Protein AF-A0A4U8UMZ9-F1 (afdb_monomer_lite)

Sequence (128 aa):
MTLTNVAFVTFIENLNLYFNYPVFLISVITLLLSFFVVPSFLAQIYCANIAFPAFISTGIYIGLKIFEPDLNNKWIWDQSFEGKVLYFHRFVRAWSTNMYIYFSTMTVMLAYKGYAKPFLFQKIMKNQ

Radius of gyration: 19.97 Å; chains: 1; bounding box: 40×34×58 Å

Foldseek 3Di:
DDPVVVVVVVVVVVVVVVPLVVLLVVLVVLLVCLVPPDPDPVSSCLSNQQSVLSNVLSVLVVVCVVVVDPPVCVVPDDPVNVVVSVVVSVVSVVVSVVSNVVSVVVVVVLVVCCVVPVPVNVVVVVVD

Organism: Steinernema carpocapsae (NCBI:txid34508)

pLDDT: mean 79.46, std 10.63, range [49.81, 91.69]

Structure (mmCIF, N/CA/C/O backbone):
data_AF-A0A4U8UMZ9-F1
#
_entry.id   AF-A0A4U8UMZ9-F1
#
loop_
_atom_site.group_PDB
_atom_site.id
_atom_site.type_symbol
_atom_site.label_atom_id
_atom_site.label_alt_id
_atom_site.label_comp_id
_atom_site.label_asym_id
_atom_site.label_entity_id
_atom_site.label_seq_id
_atom_site.pdbx_PDB_ins_code
_atom_site.Cartn_x
_atom_site.Cartn_y
_atom_site.Cartn_z
_atom_site.occupancy
_atom_site.B_iso_or_equiv
_atom_site.auth_seq_id
_atom_site.auth_comp_id
_atom_site.auth_asym_id
_atom_site.auth_atom_id
_atom_site.pdbx_PDB_model_num
ATOM 1 N N . MET A 1 1 ? 10.342 -20.095 -25.536 1.00 53.50 1 MET A N 1
ATOM 2 C CA . MET A 1 1 ? 9.191 -19.593 -24.752 1.00 53.50 1 MET A CA 1
ATOM 3 C C . MET A 1 1 ? 7.987 -19.626 -25.684 1.00 53.50 1 MET A C 1
ATOM 5 O O . MET A 1 1 ? 8.068 -19.020 -26.742 1.00 53.50 1 MET A O 1
ATOM 9 N N . THR A 1 2 ? 6.965 -20.439 -25.408 1.00 59.16 2 THR A N 1
ATOM 10 C CA . THR A 1 2 ? 5.812 -20.613 -26.314 1.00 59.16 2 THR A CA 1
ATOM 11 C C . THR A 1 2 ? 4.972 -19.335 -26.367 1.00 59.16 2 THR A C 1
ATOM 13 O O . THR A 1 2 ? 4.873 -18.623 -25.369 1.00 59.16 2 THR A O 1
ATOM 16 N N . LEU A 1 3 ? 4.366 -19.038 -27.520 1.00 62.69 3 LEU A N 1
ATOM 17 C CA . LEU A 1 3 ? 3.601 -17.806 -27.784 1.00 62.69 3 LEU A CA 1
ATOM 18 C C . LEU A 1 3 ? 2.513 -17.528 -26.720 1.00 62.69 3 LEU A C 1
ATOM 20 O O . LEU A 1 3 ? 2.248 -16.382 -26.366 1.00 62.69 3 LEU A O 1
ATOM 24 N N . THR A 1 4 ? 1.949 -18.594 -26.145 1.00 68.50 4 THR A N 1
ATOM 25 C CA . THR A 1 4 ? 0.975 -18.570 -25.043 1.00 68.50 4 THR A CA 1
ATOM 26 C C . THR A 1 4 ? 1.526 -17.976 -23.744 1.00 68.50 4 THR A C 1
ATOM 28 O O . THR A 1 4 ? 0.818 -17.246 -23.056 1.00 68.50 4 THR A O 1
ATOM 31 N N . ASN A 1 5 ? 2.799 -18.222 -23.423 1.00 74.69 5 ASN A N 1
ATOM 32 C CA . ASN A 1 5 ? 3.426 -17.700 -22.206 1.00 74.69 5 ASN A CA 1
ATOM 33 C C . ASN A 1 5 ? 3.675 -16.192 -22.304 1.00 74.69 5 ASN A C 1
ATOM 35 O O . ASN A 1 5 ? 3.559 -15.489 -21.307 1.00 74.69 5 ASN A O 1
ATOM 39 N N . VAL A 1 6 ? 3.978 -15.683 -23.500 1.00 78.88 6 VAL A N 1
ATOM 40 C CA . VAL A 1 6 ? 4.210 -14.246 -23.719 1.00 78.88 6 VAL A CA 1
ATOM 41 C C . VAL A 1 6 ? 2.897 -13.462 -23.617 1.00 78.88 6 VAL A C 1
ATOM 43 O O . VAL A 1 6 ? 2.846 -12.427 -22.953 1.00 78.88 6 VAL A O 1
ATOM 46 N N . ALA A 1 7 ? 1.814 -13.984 -24.201 1.00 76.94 7 ALA A N 1
ATOM 47 C CA . ALA A 1 7 ? 0.482 -13.385 -24.091 1.00 76.94 7 ALA A CA 1
ATOM 48 C C . ALA A 1 7 ? -0.032 -13.360 -22.638 1.00 76.94 7 ALA A C 1
ATOM 50 O O . ALA A 1 7 ? -0.632 -12.384 -22.197 1.00 76.94 7 ALA A O 1
ATOM 51 N N . PHE A 1 8 ? 0.240 -14.414 -21.864 1.00 81.25 8 PHE A N 1
ATOM 52 C CA . PHE A 1 8 ? -0.147 -14.473 -20.455 1.00 81.25 8 PHE A CA 1
ATOM 53 C C . PHE A 1 8 ? 0.628 -13.474 -19.583 1.00 81.25 8 PHE A C 1
ATOM 55 O O . PHE A 1 8 ? 0.034 -12.786 -18.755 1.00 81.25 8 PHE A O 1
ATOM 62 N N . VAL A 1 9 ? 1.944 -13.351 -19.787 1.00 81.31 9 VAL A N 1
ATOM 63 C CA . VAL A 1 9 ? 2.782 -12.393 -19.044 1.00 81.31 9 VAL A CA 1
ATOM 64 C C . VAL A 1 9 ? 2.356 -10.953 -19.332 1.00 81.31 9 VAL A C 1
ATOM 66 O O . VAL A 1 9 ? 2.117 -10.190 -18.400 1.00 81.31 9 VAL A O 1
ATOM 69 N N . THR A 1 10 ? 2.163 -10.608 -20.604 1.00 78.62 10 THR A N 1
ATOM 70 C CA . THR A 1 10 ? 1.697 -9.269 -21.006 1.00 78.62 10 THR A CA 1
ATOM 71 C C . THR A 1 10 ? 0.293 -8.954 -20.482 1.00 78.62 10 THR A C 1
ATOM 73 O O . THR A 1 10 ? 0.022 -7.830 -20.058 1.00 78.62 10 THR A O 1
ATOM 76 N N . PHE A 1 11 ? -0.603 -9.944 -20.430 1.00 83.62 11 PHE A N 1
ATOM 77 C CA . PHE A 1 11 ? -1.912 -9.788 -19.794 1.00 83.62 11 PHE A CA 1
ATOM 78 C C . PHE A 1 11 ? -1.800 -9.471 -18.295 1.00 83.62 11 PHE A C 1
ATOM 80 O O . PHE A 1 11 ? -2.452 -8.539 -17.824 1.00 83.62 11 PHE A O 1
ATOM 87 N N . ILE A 1 12 ? -0.953 -10.195 -17.553 1.00 82.94 12 ILE A N 1
ATOM 88 C CA . ILE A 1 12 ? -0.714 -9.937 -16.123 1.00 82.94 12 ILE A CA 1
ATOM 89 C C . ILE A 1 12 ? -0.140 -8.535 -15.905 1.00 82.94 12 ILE A C 1
ATOM 91 O O . ILE A 1 12 ? -0.559 -7.839 -14.979 1.00 82.94 12 ILE A O 1
ATOM 95 N N . GLU A 1 13 ? 0.800 -8.107 -16.743 1.00 78.88 13 GLU A N 1
ATOM 96 C CA . GLU A 1 13 ? 1.398 -6.773 -16.659 1.00 78.88 13 GLU A CA 1
ATOM 97 C C . GLU A 1 13 ? 0.354 -5.669 -16.859 1.00 78.88 13 GLU A C 1
ATOM 99 O O . GLU A 1 13 ? 0.284 -4.739 -16.051 1.00 78.88 13 GLU A O 1
ATOM 104 N N . ASN A 1 14 ? -0.518 -5.812 -17.860 1.00 79.50 14 ASN A N 1
ATOM 105 C CA . ASN A 1 14 ? -1.601 -4.862 -18.123 1.00 79.50 14 ASN A CA 1
ATOM 106 C C . ASN A 1 14 ? -2.635 -4.823 -16.993 1.00 79.50 14 ASN A C 1
ATOM 108 O O . ASN A 1 14 ? -3.060 -3.746 -16.574 1.00 79.50 14 ASN A O 1
ATOM 112 N N . LEU A 1 15 ? -3.014 -5.988 -16.464 1.00 81.81 15 LEU A N 1
ATOM 113 C CA . LEU A 1 15 ? -3.894 -6.096 -15.299 1.00 81.81 15 LEU A CA 1
ATOM 114 C C . LEU A 1 15 ? -3.313 -5.363 -14.096 1.00 81.81 15 LEU A C 1
ATOM 116 O O . LEU A 1 15 ? -3.991 -4.574 -13.441 1.00 81.81 15 LEU A O 1
ATOM 120 N N . ASN A 1 16 ? -2.040 -5.619 -13.815 1.00 78.06 16 ASN A N 1
ATOM 121 C CA . ASN A 1 16 ? -1.344 -5.005 -12.705 1.00 78.06 16 ASN A CA 1
ATOM 122 C C . ASN A 1 16 ? -1.306 -3.476 -12.856 1.00 78.06 16 ASN A C 1
ATOM 124 O O . ASN A 1 16 ? -1.590 -2.752 -11.903 1.00 78.06 16 ASN A O 1
ATOM 128 N N . LEU A 1 17 ? -1.031 -2.983 -14.064 1.00 77.19 17 LEU A N 1
ATOM 129 C CA . LEU A 1 17 ? -1.044 -1.557 -14.373 1.00 77.19 17 LEU A CA 1
ATOM 130 C C . LEU A 1 17 ? -2.427 -0.940 -14.130 1.00 77.19 17 LEU A C 1
ATOM 132 O O . LEU A 1 17 ? -2.521 0.077 -13.444 1.00 77.19 17 LEU A O 1
ATOM 136 N N . TYR A 1 18 ? -3.495 -1.586 -14.605 1.00 83.25 18 TYR A N 1
ATOM 137 C CA . TYR A 1 18 ? -4.865 -1.106 -14.412 1.00 83.25 18 TYR A CA 1
ATOM 138 C C . TYR A 1 18 ? -5.270 -1.053 -12.934 1.00 83.25 18 TYR A C 1
ATOM 140 O O . TYR A 1 18 ? -5.958 -0.123 -12.525 1.00 83.25 18 TYR A O 1
ATOM 148 N N . PHE A 1 19 ? -4.811 -2.004 -12.115 1.00 84.31 19 PHE A N 1
ATOM 149 C CA . PHE A 1 19 ? -5.130 -2.047 -10.686 1.00 84.31 19 PHE A CA 1
ATOM 150 C C . PHE A 1 19 ? -4.317 -1.077 -9.819 1.00 84.31 19 PHE A C 1
ATOM 152 O O . PHE A 1 19 ? -4.808 -0.662 -8.769 1.00 84.31 19 PHE A O 1
ATOM 159 N N . ASN A 1 20 ? -3.112 -0.661 -10.224 1.00 84.00 20 ASN A N 1
ATOM 160 C CA . ASN A 1 20 ? -2.291 0.223 -9.385 1.00 84.00 20 ASN A CA 1
ATOM 161 C C . ASN A 1 20 ? -2.925 1.615 -9.181 1.00 84.00 20 ASN A C 1
ATOM 163 O O . ASN A 1 20 ? -2.838 2.161 -8.083 1.00 84.00 20 ASN A O 1
ATOM 167 N N . TYR A 1 21 ? -3.617 2.165 -10.184 1.00 85.12 21 TYR A N 1
ATOM 168 C CA . TYR A 1 21 ? -4.302 3.464 -10.083 1.00 85.12 21 TYR A CA 1
ATOM 169 C C . TYR A 1 21 ? -5.494 3.486 -9.106 1.00 85.12 21 TYR A C 1
ATOM 171 O O . TYR A 1 21 ? -5.511 4.347 -8.222 1.00 85.12 21 TYR A O 1
ATOM 179 N N . PRO A 1 22 ? -6.486 2.575 -9.193 1.00 88.25 22 PRO A N 1
ATOM 180 C CA . PRO A 1 22 ? -7.592 2.553 -8.242 1.00 88.25 22 PRO A CA 1
ATOM 181 C C . PRO A 1 22 ? -7.114 2.211 -6.829 1.00 88.25 22 PRO A C 1
ATOM 183 O O . PRO A 1 22 ? -7.601 2.808 -5.873 1.00 88.25 22 PRO A O 1
ATOM 186 N N . VAL A 1 23 ? -6.129 1.317 -6.676 1.00 88.69 23 VAL A N 1
ATOM 187 C CA . VAL A 1 23 ? -5.554 0.998 -5.358 1.00 88.69 23 VAL A CA 1
ATOM 188 C C . VAL A 1 23 ? -4.877 2.226 -4.747 1.00 88.69 23 VAL A C 1
ATOM 190 O O . VAL A 1 23 ? -5.082 2.498 -3.564 1.00 88.69 23 VAL A O 1
ATOM 193 N N . PHE A 1 24 ? -4.143 3.011 -5.541 1.00 89.81 24 PHE A N 1
ATOM 194 C CA . PHE A 1 24 ? -3.564 4.274 -5.081 1.00 89.81 24 PHE A CA 1
ATOM 195 C C . PHE A 1 24 ? -4.651 5.239 -4.596 1.00 89.81 24 PHE A C 1
ATOM 197 O O . PHE A 1 24 ? -4.588 5.723 -3.467 1.00 89.81 24 PHE A O 1
ATOM 204 N N . LEU A 1 25 ? -5.698 5.454 -5.394 1.00 90.06 25 LEU A N 1
ATOM 205 C CA . LEU A 1 25 ? -6.791 6.363 -5.047 1.00 90.06 25 LEU A CA 1
ATOM 206 C C . LEU A 1 25 ? -7.520 5.921 -3.768 1.00 90.06 25 LEU A C 1
ATOM 208 O O . LEU A 1 25 ? -7.724 6.728 -2.860 1.00 90.06 25 LEU A O 1
ATOM 212 N N . ILE A 1 26 ? -7.843 4.631 -3.649 1.00 91.06 26 ILE A N 1
ATOM 213 C CA . ILE A 1 26 ? -8.470 4.064 -2.448 1.00 91.06 26 ILE A CA 1
ATOM 214 C C . ILE A 1 26 ? -7.552 4.232 -1.232 1.00 91.06 26 ILE A C 1
ATOM 216 O O . ILE A 1 26 ? -8.022 4.602 -0.156 1.00 91.06 26 ILE A O 1
ATOM 220 N N . SER A 1 27 ? -6.244 4.005 -1.387 1.00 90.62 27 SER A N 1
ATOM 221 C CA . SER A 1 27 ? -5.282 4.151 -0.290 1.00 90.62 27 SER A CA 1
ATOM 222 C C . SER A 1 27 ? -5.184 5.596 0.213 1.00 90.62 27 SER A C 1
ATOM 224 O O . SER A 1 27 ? -5.190 5.815 1.424 1.00 90.62 27 SER A O 1
ATOM 226 N N . VAL A 1 28 ? -5.210 6.586 -0.688 1.00 91.69 28 VAL A N 1
ATOM 227 C CA . VAL A 1 28 ? -5.246 8.016 -0.339 1.00 91.69 28 VAL A CA 1
ATOM 228 C C . VAL A 1 28 ? -6.519 8.356 0.426 1.00 91.69 28 VAL A C 1
ATOM 230 O O . VAL A 1 28 ? -6.448 8.958 1.495 1.00 91.69 28 VAL A O 1
ATOM 233 N N . ILE A 1 29 ? -7.680 7.936 -0.084 1.00 91.00 29 ILE A N 1
ATOM 234 C CA . ILE A 1 29 ? -8.965 8.171 0.588 1.00 91.00 29 ILE A CA 1
ATOM 235 C C . ILE A 1 29 ? -8.959 7.539 1.981 1.00 91.00 29 ILE A C 1
ATOM 237 O O . ILE A 1 29 ? -9.376 8.172 2.946 1.00 91.00 29 ILE A O 1
ATOM 241 N N . THR A 1 30 ? -8.447 6.315 2.105 1.00 88.31 30 THR A N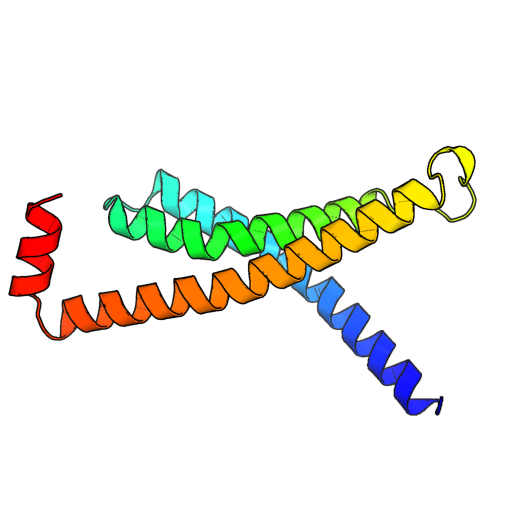 1
ATOM 242 C CA . THR A 1 30 ? -8.409 5.594 3.383 1.00 88.31 30 THR A CA 1
ATOM 243 C C . THR A 1 30 ? -7.498 6.293 4.387 1.00 88.31 30 THR A C 1
ATOM 245 O O . THR A 1 30 ? -7.872 6.426 5.549 1.00 88.31 30 THR A O 1
ATOM 248 N N . LEU A 1 31 ? -6.341 6.799 3.951 1.00 90.94 31 LEU A N 1
ATOM 249 C CA . LEU A 1 31 ? -5.453 7.597 4.798 1.00 90.94 31 LEU A CA 1
ATOM 250 C C . LEU A 1 31 ? -6.129 8.896 5.249 1.00 90.94 31 LEU A C 1
ATOM 252 O O . LEU A 1 31 ? -6.115 9.204 6.437 1.00 90.94 31 LEU A O 1
ATOM 256 N N . LEU A 1 32 ? -6.781 9.624 4.338 1.00 91.06 32 LEU A N 1
ATOM 257 C CA . LEU A 1 32 ? -7.506 10.852 4.679 1.00 91.06 32 LEU A CA 1
ATOM 258 C C . LEU A 1 32 ? -8.628 10.584 5.690 1.00 91.06 32 LEU A C 1
ATOM 260 O O . LEU A 1 32 ? -8.697 11.238 6.729 1.00 91.0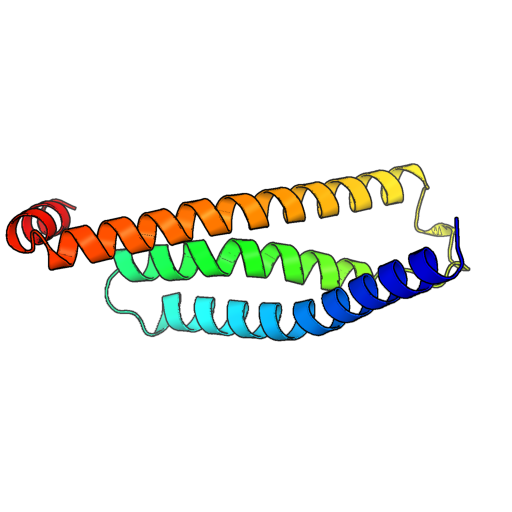6 32 LEU A O 1
ATOM 264 N N . LEU A 1 33 ? -9.473 9.584 5.434 1.00 87.12 33 LEU A N 1
ATOM 265 C CA . LEU A 1 33 ? -10.536 9.187 6.360 1.00 87.12 33 LEU A CA 1
ATOM 266 C C . LEU A 1 33 ? -9.970 8.763 7.720 1.00 87.12 33 LEU A C 1
ATOM 268 O O . LEU A 1 33 ? -10.522 9.119 8.761 1.00 87.12 33 LEU A O 1
ATOM 272 N N . SER A 1 34 ? -8.846 8.047 7.712 1.00 87.06 34 SER A N 1
ATOM 273 C CA . SER A 1 34 ? -8.160 7.612 8.922 1.00 87.06 34 SER A CA 1
ATOM 274 C C . SER A 1 34 ? -7.706 8.788 9.785 1.00 87.06 34 SER A C 1
ATOM 276 O O . SER A 1 34 ? -7.865 8.727 10.996 1.00 87.06 34 SER A O 1
ATOM 278 N N . PHE A 1 35 ? -7.168 9.860 9.201 1.00 84.12 35 PHE A N 1
ATOM 279 C CA . PHE A 1 35 ? -6.689 11.007 9.980 1.00 84.12 35 PHE A CA 1
ATOM 280 C C . PHE A 1 35 ? -7.796 11.985 10.388 1.00 84.12 35 PHE A C 1
ATOM 282 O O . PHE A 1 35 ? -7.723 12.549 11.477 1.00 84.12 35 PHE A O 1
ATOM 289 N N . PHE A 1 36 ? -8.809 12.198 9.542 1.00 83.50 36 PHE A N 1
ATOM 290 C CA . PHE A 1 36 ? -9.785 13.277 9.745 1.00 83.50 36 PHE A CA 1
ATOM 291 C C . PHE A 1 36 ? -11.138 12.829 10.308 1.00 83.50 36 PHE A C 1
ATOM 293 O O . PHE A 1 36 ? -11.836 13.647 10.902 1.00 83.50 36 PHE A O 1
ATOM 300 N N . VAL A 1 37 ? -11.537 11.567 10.118 1.00 79.75 37 VAL A N 1
ATOM 301 C CA . VAL A 1 37 ? -12.903 11.108 10.442 1.00 79.75 37 VAL A CA 1
ATOM 302 C C . VAL A 1 37 ? -12.928 10.133 11.614 1.00 79.75 37 VAL A C 1
ATOM 304 O O . VAL A 1 37 ? -13.848 10.168 12.428 1.00 79.75 37 VAL A O 1
ATOM 307 N N . VAL A 1 38 ? -11.939 9.243 11.714 1.00 77.19 38 VAL A N 1
ATOM 308 C CA . VAL A 1 38 ? -11.943 8.182 12.727 1.00 77.19 38 VAL A CA 1
ATOM 309 C C . VAL A 1 38 ? -11.606 8.770 14.106 1.00 77.19 38 VAL A C 1
ATOM 311 O O . VAL A 1 38 ? -10.517 9.309 14.270 1.00 77.19 38 VAL A O 1
ATOM 314 N N . PRO A 1 39 ? -12.478 8.647 15.124 1.00 72.88 39 PRO A N 1
ATOM 315 C CA . PRO A 1 39 ? -12.277 9.314 16.415 1.00 72.88 39 PRO A CA 1
ATOM 316 C C . PRO A 1 39 ? -11.311 8.575 17.353 1.00 72.88 39 PRO A C 1
ATOM 318 O O . PRO A 1 39 ? -10.745 9.180 18.260 1.00 72.88 39 PRO A O 1
ATOM 321 N N . SER A 1 40 ? -11.118 7.263 17.178 1.00 79.31 40 SER A N 1
ATOM 322 C CA . SER A 1 40 ? -10.270 6.463 18.069 1.00 79.31 40 SER A CA 1
ATOM 323 C C . SER A 1 40 ? -8.865 6.280 17.502 1.00 79.31 40 SER A C 1
ATOM 325 O O . SER A 1 40 ? -8.714 5.626 16.468 1.00 79.31 40 SER A O 1
ATOM 327 N N . PHE A 1 41 ? -7.845 6.744 18.229 1.00 78.56 41 PHE A N 1
ATOM 328 C CA . PHE A 1 41 ? -6.426 6.653 17.853 1.00 78.56 41 PHE A CA 1
ATOM 329 C C . PHE A 1 41 ? -5.993 5.249 17.400 1.00 78.56 41 PHE A C 1
ATOM 331 O O . PHE A 1 41 ? -5.295 5.087 16.403 1.00 78.56 41 PHE A O 1
ATOM 338 N N . LEU A 1 42 ? -6.475 4.205 18.078 1.00 77.50 42 LEU A N 1
ATOM 339 C CA . LEU A 1 42 ? -6.126 2.829 17.738 1.00 77.50 42 LEU A CA 1
ATOM 340 C C . LEU A 1 42 ? -6.681 2.399 16.364 1.00 77.50 42 LEU A C 1
ATOM 342 O O . LEU A 1 42 ? -5.966 1.794 15.568 1.00 77.50 42 LEU A O 1
ATOM 346 N N . ALA A 1 43 ? -7.932 2.750 16.050 1.00 78.12 43 ALA A N 1
ATOM 347 C CA . ALA A 1 43 ? -8.509 2.467 14.733 1.00 78.12 43 ALA A CA 1
ATOM 348 C C . ALA A 1 43 ? -7.863 3.311 13.624 1.00 78.12 43 ALA A C 1
ATOM 350 O O . ALA A 1 43 ? -7.695 2.806 12.517 1.00 78.12 43 ALA A O 1
ATOM 351 N N . GLN A 1 44 ? -7.436 4.546 13.929 1.00 84.12 44 GLN A N 1
ATOM 352 C CA . GLN A 1 44 ? -6.647 5.356 12.996 1.00 84.12 44 GLN A CA 1
ATOM 353 C C . GLN A 1 44 ? -5.344 4.634 12.626 1.00 84.12 44 GLN A C 1
ATOM 355 O O . GLN A 1 44 ? -5.028 4.479 11.452 1.00 84.12 44 GLN A O 1
ATOM 360 N N . ILE A 1 45 ? -4.606 4.119 13.615 1.00 85.00 45 ILE A N 1
ATOM 361 C CA . ILE A 1 45 ? -3.356 3.393 13.357 1.00 85.00 45 ILE A CA 1
ATOM 362 C C . ILE A 1 45 ? -3.599 2.149 12.497 1.00 85.00 45 ILE A C 1
ATOM 364 O O . ILE A 1 45 ? -2.818 1.888 11.588 1.00 85.00 45 ILE A O 1
ATOM 368 N N . TYR A 1 46 ? -4.675 1.390 12.720 1.00 83.75 46 TYR A N 1
ATOM 369 C CA . TYR A 1 46 ? -4.956 0.211 11.889 1.00 83.75 46 TYR A CA 1
ATOM 370 C C . TYR A 1 46 ? -5.300 0.566 10.446 1.00 83.75 46 TYR A C 1
ATOM 372 O O . TYR A 1 46 ? -4.735 -0.027 9.526 1.00 83.75 46 TYR A O 1
ATOM 380 N N . CYS A 1 47 ? -6.186 1.541 10.239 1.00 83.62 47 CYS A N 1
ATOM 381 C CA . CYS A 1 47 ? -6.537 2.004 8.899 1.00 83.62 47 CYS A CA 1
ATOM 382 C C . CYS A 1 47 ? -5.304 2.555 8.168 1.00 83.62 47 CYS A C 1
ATOM 384 O O . CYS A 1 47 ? -5.059 2.197 7.014 1.00 83.62 47 CYS A O 1
ATOM 386 N N . ALA A 1 48 ? -4.482 3.347 8.860 1.00 87.25 48 ALA A N 1
ATOM 3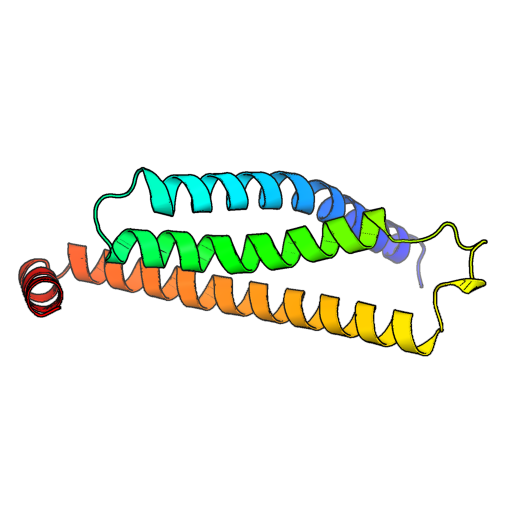87 C CA . ALA A 1 48 ? -3.238 3.872 8.317 1.00 87.25 48 ALA A CA 1
ATOM 388 C C . ALA A 1 48 ? -2.226 2.762 7.999 1.00 87.25 48 ALA A C 1
ATOM 390 O O . ALA A 1 48 ? -1.661 2.762 6.911 1.00 87.25 48 ALA A O 1
ATOM 391 N N . ASN A 1 49 ? -2.036 1.777 8.879 1.00 88.50 49 ASN A N 1
ATOM 392 C CA . ASN A 1 49 ? -1.074 0.688 8.675 1.00 88.50 49 ASN A CA 1
ATOM 393 C C . ASN A 1 49 ? -1.428 -0.222 7.493 1.00 88.50 49 ASN A C 1
ATOM 395 O O . ASN A 1 49 ? -0.532 -0.784 6.869 1.00 88.50 49 ASN A O 1
ATOM 399 N N . ILE A 1 50 ? -2.713 -0.365 7.163 1.00 86.50 50 ILE A N 1
ATOM 400 C CA . ILE A 1 50 ? -3.146 -1.118 5.980 1.00 86.50 50 ILE A CA 1
ATOM 401 C C . ILE A 1 50 ? -2.983 -0.273 4.709 1.00 86.50 50 ILE A C 1
ATOM 403 O O . ILE A 1 50 ? -2.502 -0.770 3.690 1.00 86.50 50 ILE A O 1
ATOM 407 N N . ALA A 1 51 ? -3.373 1.003 4.757 1.00 88.62 51 ALA A N 1
ATOM 408 C CA . ALA A 1 51 ? -3.389 1.870 3.582 1.00 88.62 51 ALA A CA 1
ATOM 409 C C . ALA A 1 51 ? -2.002 2.416 3.204 1.00 88.62 51 ALA A C 1
ATOM 411 O O . ALA A 1 51 ? -1.712 2.589 2.023 1.00 88.62 51 ALA A O 1
ATOM 412 N N . PHE A 1 52 ? -1.122 2.656 4.176 1.00 90.12 52 PHE A N 1
ATOM 413 C CA . PHE A 1 52 ? 0.189 3.274 3.970 1.00 90.12 52 PHE A CA 1
ATOM 414 C C . PHE A 1 52 ? 1.147 2.433 3.107 1.00 90.12 52 PHE A C 1
ATOM 416 O O . PHE A 1 52 ? 1.715 2.982 2.158 1.00 90.12 52 PHE A O 1
ATOM 423 N N . PRO A 1 53 ? 1.308 1.110 3.324 1.00 89.94 53 PRO A N 1
ATOM 424 C CA . PRO A 1 53 ? 2.150 0.290 2.456 1.00 89.94 53 PRO A CA 1
ATOM 425 C C . PRO A 1 53 ? 1.619 0.229 1.019 1.00 89.94 53 PRO A C 1
ATOM 427 O O . PRO A 1 53 ? 2.405 0.274 0.070 1.00 89.94 53 PRO A O 1
ATOM 430 N N . ALA A 1 54 ? 0.291 0.169 0.854 1.00 87.50 54 ALA A N 1
ATOM 431 C CA . ALA A 1 54 ? -0.355 0.187 -0.455 1.00 87.50 54 ALA A CA 1
ATOM 432 C C . ALA A 1 54 ? -0.140 1.531 -1.170 1.00 87.50 54 ALA A C 1
ATOM 434 O O . ALA A 1 54 ? 0.220 1.543 -2.348 1.00 87.50 54 ALA A O 1
ATOM 435 N N . PHE A 1 55 ? -0.273 2.646 -0.445 1.00 91.50 55 PHE A N 1
ATOM 436 C CA . PHE A 1 55 ? -0.022 3.996 -0.945 1.00 91.50 55 PHE A CA 1
ATOM 437 C C . PHE A 1 55 ? 1.419 4.167 -1.434 1.00 91.50 55 PHE A C 1
ATOM 439 O O . PHE A 1 55 ? 1.635 4.600 -2.564 1.00 91.50 55 PHE A O 1
ATOM 446 N N . ILE A 1 56 ? 2.412 3.763 -0.633 1.00 90.75 56 ILE A N 1
ATOM 447 C CA . ILE A 1 56 ? 3.825 3.866 -1.024 1.00 90.75 56 ILE A CA 1
ATOM 448 C C . ILE A 1 56 ? 4.111 2.991 -2.243 1.00 90.75 56 ILE A C 1
ATOM 450 O O . ILE A 1 56 ? 4.715 3.457 -3.208 1.00 90.75 56 ILE A O 1
ATOM 454 N N . SER A 1 57 ? 3.683 1.726 -2.224 1.00 89.50 57 SER A N 1
ATOM 455 C CA . SER A 1 57 ? 3.995 0.806 -3.318 1.00 89.50 57 SER A CA 1
ATOM 456 C C . SER A 1 57 ? 3.387 1.253 -4.644 1.00 89.50 57 SER A C 1
ATOM 458 O O . SER A 1 57 ? 4.046 1.152 -5.679 1.00 89.50 57 SER A O 1
ATOM 460 N N . THR A 1 58 ? 2.142 1.728 -4.632 1.00 89.19 58 THR A N 1
ATOM 461 C CA . THR A 1 58 ? 1.468 2.190 -5.853 1.00 89.19 58 THR A CA 1
ATOM 462 C C . THR A 1 58 ? 1.953 3.573 -6.284 1.00 89.19 58 THR A C 1
ATOM 464 O O . THR A 1 58 ? 2.145 3.793 -7.477 1.00 89.19 58 THR A O 1
ATOM 467 N N . GLY A 1 59 ? 2.266 4.466 -5.341 1.00 87.31 59 GLY A N 1
ATOM 468 C CA . GLY A 1 59 ? 2.854 5.775 -5.622 1.00 87.31 59 GLY A CA 1
ATOM 469 C C . GLY A 1 59 ? 4.230 5.681 -6.284 1.00 87.31 59 GLY A C 1
ATOM 470 O O . GLY A 1 59 ? 4.470 6.349 -7.287 1.00 87.31 59 GLY A O 1
ATOM 471 N N . ILE A 1 60 ? 5.111 4.800 -5.793 1.00 86.88 60 ILE A N 1
ATOM 472 C CA . ILE A 1 60 ? 6.419 4.558 -6.426 1.00 86.88 60 ILE A CA 1
ATOM 473 C C . ILE A 1 60 ? 6.243 3.965 -7.824 1.00 86.88 60 ILE A C 1
ATOM 475 O O . ILE A 1 60 ? 6.919 4.403 -8.747 1.00 86.88 60 ILE A O 1
ATOM 479 N N . TYR A 1 61 ? 5.326 3.011 -8.008 1.00 84.62 61 TYR A N 1
ATOM 480 C CA . TYR A 1 61 ? 5.048 2.443 -9.329 1.00 84.62 61 TYR A CA 1
ATOM 481 C C . TYR A 1 61 ? 4.575 3.506 -10.335 1.00 84.62 61 TYR A C 1
ATOM 483 O O . TYR A 1 61 ? 5.092 3.573 -11.448 1.00 84.62 61 TYR A O 1
ATOM 491 N N . ILE A 1 62 ? 3.628 4.364 -9.940 1.00 84.62 62 ILE A N 1
ATOM 492 C CA . ILE A 1 62 ? 3.123 5.456 -10.786 1.00 84.62 62 ILE A CA 1
ATOM 493 C C . ILE A 1 62 ? 4.242 6.455 -11.090 1.00 84.62 62 ILE A C 1
ATOM 495 O O . ILE A 1 62 ? 4.410 6.842 -12.243 1.00 84.62 62 ILE A O 1
ATOM 499 N N . GLY A 1 63 ? 5.036 6.831 -10.084 1.00 83.19 63 GLY A N 1
ATOM 500 C CA . GLY A 1 63 ? 6.195 7.701 -10.267 1.00 83.19 63 GLY A CA 1
ATOM 501 C C . GLY A 1 63 ? 7.171 7.123 -11.287 1.00 83.19 63 GLY A C 1
ATOM 502 O O . GLY A 1 63 ? 7.530 7.801 -12.242 1.00 83.19 63 GLY A O 1
ATOM 503 N N . LEU A 1 64 ? 7.523 5.843 -11.158 1.00 79.56 64 LEU A N 1
ATOM 504 C CA . LEU A 1 64 ? 8.384 5.169 -12.127 1.00 79.56 64 LEU A CA 1
ATOM 505 C C . LEU A 1 64 ? 7.803 5.173 -13.528 1.00 79.56 64 LEU A C 1
ATOM 507 O O . LEU A 1 64 ? 8.553 5.402 -14.460 1.00 79.56 64 LEU A O 1
ATOM 511 N N . LYS A 1 65 ? 6.490 4.983 -13.683 1.00 78.31 65 LYS A N 1
ATOM 512 C CA . LYS A 1 65 ? 5.848 5.008 -14.999 1.00 78.31 65 LYS A CA 1
ATOM 513 C C . LYS A 1 65 ? 5.830 6.402 -15.633 1.00 78.31 65 LYS A C 1
ATOM 515 O O . LYS A 1 65 ? 5.928 6.509 -16.847 1.00 78.31 65 LYS A O 1
ATOM 520 N N . ILE A 1 66 ? 5.711 7.458 -14.826 1.00 78.25 66 ILE A N 1
ATOM 521 C CA . ILE A 1 66 ? 5.777 8.854 -15.291 1.00 78.25 66 ILE A CA 1
ATOM 522 C C . ILE A 1 66 ? 7.208 9.230 -15.690 1.00 78.25 66 ILE A C 1
ATOM 524 O O . ILE A 1 66 ? 7.405 9.955 -16.661 1.00 78.25 66 ILE A O 1
ATOM 528 N N . PHE A 1 67 ? 8.197 8.757 -14.929 1.00 72.19 67 PHE A N 1
ATOM 529 C CA . PHE A 1 67 ? 9.611 9.055 -15.151 1.00 72.19 67 PHE A CA 1
ATOM 530 C C . PHE A 1 67 ? 10.317 8.058 -16.072 1.00 72.19 67 PHE A C 1
ATOM 532 O O . PHE A 1 67 ? 11.487 8.283 -16.375 1.00 72.19 67 PHE A O 1
ATOM 539 N N . GLU A 1 68 ? 9.641 6.989 -16.508 1.00 66.44 68 GLU A N 1
ATOM 540 C CA . GLU A 1 68 ? 10.149 6.031 -17.488 1.00 66.44 68 GLU A CA 1
ATOM 541 C C . GLU A 1 68 ? 10.421 6.810 -18.781 1.00 66.44 68 GLU A C 1
ATOM 543 O O . GLU A 1 68 ? 9.479 7.256 -19.441 1.00 66.44 68 GLU A O 1
ATOM 548 N N . PRO A 1 69 ? 11.690 7.079 -19.123 1.00 53.47 69 PRO A N 1
ATOM 549 C CA . PRO A 1 69 ? 11.996 7.878 -20.292 1.00 53.47 69 PRO A CA 1
ATOM 550 C C . PRO A 1 69 ? 11.601 7.080 -21.519 1.00 53.47 69 PRO A C 1
ATOM 552 O O . PRO A 1 69 ? 11.871 5.879 -21.598 1.00 53.47 69 PRO A O 1
ATOM 555 N N . ASP A 1 70 ? 11.093 7.775 -22.532 1.00 53.66 70 ASP A N 1
ATOM 556 C CA . ASP A 1 70 ? 11.305 7.338 -23.905 1.00 53.66 70 ASP A CA 1
ATOM 557 C C . ASP A 1 70 ? 12.770 6.897 -24.034 1.00 53.66 70 ASP A C 1
ATOM 559 O O . ASP A 1 70 ? 13.685 7.677 -23.741 1.00 53.66 70 ASP A O 1
ATOM 563 N N . LEU A 1 71 ? 12.995 5.648 -24.455 1.00 51.62 71 LEU A N 1
ATOM 564 C CA . LEU A 1 71 ? 14.304 4.983 -24.566 1.00 51.62 71 LEU A CA 1
ATOM 565 C C . LEU A 1 71 ? 15.377 5.777 -25.357 1.00 51.62 71 LEU A C 1
ATOM 567 O O . LEU A 1 71 ? 16.531 5.353 -25.429 1.00 51.62 71 LEU A O 1
ATOM 571 N N . ASN A 1 72 ? 15.026 6.929 -25.932 1.00 49.81 72 ASN A N 1
ATOM 572 C CA . ASN A 1 72 ? 15.915 7.862 -26.613 1.00 49.81 72 ASN A CA 1
ATOM 573 C C . ASN A 1 72 ? 16.694 8.818 -25.689 1.00 49.81 72 ASN A C 1
ATOM 575 O O . ASN A 1 72 ? 17.741 9.307 -26.105 1.00 49.81 72 ASN A O 1
ATOM 579 N N . ASN A 1 73 ? 16.276 9.052 -24.438 1.00 53.38 73 ASN A N 1
ATOM 580 C CA . ASN A 1 73 ? 16.986 9.949 -23.507 1.00 53.38 73 ASN A CA 1
ATOM 581 C C . ASN A 1 73 ? 17.896 9.194 -22.518 1.00 53.38 73 ASN A C 1
ATOM 583 O O . ASN A 1 73 ? 17.880 9.426 -21.307 1.00 53.38 73 ASN A O 1
ATOM 587 N N . LYS A 1 74 ? 18.764 8.326 -23.058 1.00 54.25 74 LYS A N 1
ATOM 588 C CA . LYS A 1 74 ? 19.820 7.594 -22.321 1.00 54.25 74 LYS A CA 1
ATOM 589 C C . LYS A 1 74 ? 20.777 8.478 -21.504 1.00 54.25 74 LYS A C 1
ATOM 591 O O . LYS A 1 74 ? 21.512 7.962 -20.674 1.00 54.25 74 LYS A O 1
ATOM 596 N N . TRP A 1 75 ? 20.780 9.791 -21.721 1.00 54.06 75 TRP A N 1
ATOM 597 C CA . TRP A 1 75 ? 21.684 10.733 -21.056 1.00 54.06 75 TRP A CA 1
ATOM 598 C C . TRP A 1 75 ? 21.383 10.953 -19.566 1.00 54.06 75 TRP A C 1
ATOM 600 O O . TRP A 1 75 ? 22.265 11.403 -18.843 1.00 54.06 75 TRP A O 1
ATOM 610 N N . ILE A 1 76 ? 20.164 10.648 -19.100 1.00 57.31 76 ILE A N 1
ATOM 611 C CA . ILE A 1 76 ? 19.731 10.931 -17.716 1.00 57.31 76 ILE A CA 1
ATOM 612 C C . ILE A 1 76 ? 19.807 9.682 -16.816 1.00 57.31 76 ILE A C 1
ATOM 614 O O . ILE A 1 76 ? 19.914 9.804 -15.597 1.00 57.31 76 ILE A O 1
ATOM 618 N N . TRP A 1 77 ? 19.811 8.480 -17.398 1.00 56.53 77 TRP A N 1
ATOM 619 C CA . TRP A 1 77 ? 19.725 7.219 -16.660 1.00 56.53 77 TRP A CA 1
ATOM 620 C C . TRP A 1 77 ? 20.969 6.375 -16.918 1.00 56.53 77 TRP A C 1
ATOM 622 O O . TRP A 1 77 ? 21.064 5.658 -17.910 1.00 56.53 77 TRP A O 1
ATOM 632 N N . ASP A 1 78 ? 21.940 6.473 -16.011 1.00 62.12 78 ASP A N 1
ATOM 633 C CA . ASP A 1 78 ? 23.030 5.501 -15.936 1.00 62.12 78 ASP A CA 1
ATOM 634 C C . ASP A 1 78 ? 22.432 4.098 -15.699 1.00 62.12 78 ASP A C 1
ATOM 636 O O . ASP A 1 78 ? 21.551 3.934 -14.848 1.00 62.12 78 ASP A O 1
ATOM 640 N N . GLN A 1 79 ? 22.914 3.075 -16.415 1.00 63.59 79 GLN A N 1
ATOM 641 C CA . GLN A 1 79 ? 22.444 1.687 -16.274 1.00 63.59 79 GLN A CA 1
ATOM 642 C C . GLN A 1 79 ? 22.546 1.193 -14.821 1.00 63.59 79 GLN A C 1
ATOM 644 O O . GLN A 1 79 ? 21.748 0.364 -14.375 1.00 63.59 79 GLN A O 1
ATOM 649 N N . SER A 1 80 ? 23.500 1.732 -14.051 1.00 65.12 80 SER A N 1
ATOM 650 C CA . SER A 1 80 ? 23.633 1.430 -12.623 1.00 65.12 80 SER A CA 1
ATOM 651 C C . SER A 1 80 ? 22.501 2.033 -11.774 1.00 65.12 80 SER A C 1
ATOM 653 O O . SER A 1 80 ? 22.075 1.425 -10.788 1.00 65.12 80 SER A O 1
ATOM 655 N N . PHE A 1 81 ? 21.987 3.207 -12.153 1.00 67.69 81 PHE A N 1
ATOM 656 C CA . PHE A 1 81 ? 20.903 3.899 -11.460 1.00 67.69 81 PHE A CA 1
ATOM 657 C C . PHE A 1 81 ? 19.552 3.244 -11.758 1.00 67.69 81 PHE A C 1
ATOM 659 O O . PHE A 1 81 ? 18.800 2.953 -10.829 1.00 67.69 81 PHE A O 1
ATOM 666 N N . GLU A 1 82 ? 19.291 2.903 -13.020 1.00 69.50 82 GLU A N 1
ATOM 667 C CA . GLU A 1 82 ? 18.085 2.176 -13.433 1.00 69.50 82 GLU A CA 1
ATOM 668 C C . GLU A 1 82 ? 17.959 0.828 -12.698 1.00 69.50 82 GLU A C 1
ATOM 670 O O . GLU A 1 82 ? 16.915 0.516 -12.118 1.00 69.50 82 GLU A O 1
ATOM 675 N N . GLY A 1 83 ? 19.059 0.070 -12.605 1.00 72.62 83 GLY A N 1
ATOM 676 C CA . GLY A 1 83 ? 19.095 -1.193 -11.865 1.00 72.62 83 GLY A CA 1
ATOM 677 C C . GLY A 1 83 ? 18.788 -1.036 -10.370 1.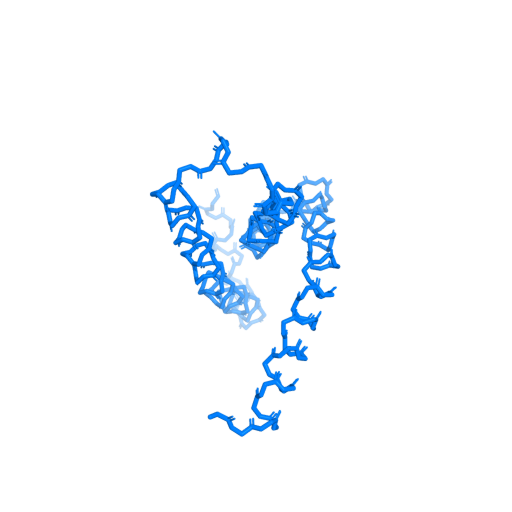00 72.62 83 GLY A C 1
ATOM 678 O O . GLY A 1 83 ? 18.032 -1.831 -9.803 1.00 72.62 83 GLY A O 1
ATOM 679 N N . LYS A 1 84 ? 19.318 0.012 -9.722 1.00 78.69 84 LYS A N 1
ATOM 680 C CA . LYS A 1 84 ? 19.049 0.307 -8.301 1.00 78.69 84 LYS A CA 1
ATOM 681 C C . LYS A 1 84 ? 17.598 0.706 -8.063 1.00 78.69 84 LYS A C 1
ATOM 683 O O . LYS A 1 84 ? 16.990 0.251 -7.096 1.00 78.69 84 LYS A O 1
ATOM 688 N N . VAL A 1 85 ? 17.040 1.529 -8.944 1.00 78.69 85 VAL A N 1
ATOM 689 C CA . VAL A 1 85 ? 15.655 1.996 -8.862 1.00 78.69 85 VAL A CA 1
ATOM 690 C C . VAL A 1 85 ? 14.677 0.831 -9.054 1.00 78.69 85 VAL A C 1
ATOM 692 O O . VAL A 1 85 ? 13.747 0.666 -8.261 1.00 78.69 85 VAL A O 1
ATOM 695 N N . LEU A 1 86 ? 14.934 -0.044 -10.030 1.00 78.94 86 LEU A N 1
ATOM 696 C CA . LEU A 1 86 ? 14.138 -1.251 -10.249 1.00 78.94 86 LEU A CA 1
ATOM 697 C C . LEU A 1 86 ? 14.217 -2.212 -9.052 1.00 78.94 86 LEU A C 1
ATOM 699 O O . LEU A 1 86 ? 13.201 -2.773 -8.633 1.00 78.94 86 LEU A O 1
ATOM 703 N N . TYR A 1 87 ? 15.411 -2.391 -8.478 1.00 82.38 87 TYR A N 1
ATOM 704 C CA . TYR A 1 87 ? 15.603 -3.199 -7.274 1.00 82.38 87 TYR A CA 1
ATOM 705 C C . TYR A 1 87 ? 14.832 -2.626 -6.081 1.00 82.38 87 TYR A C 1
ATOM 707 O O . TYR A 1 87 ? 14.116 -3.360 -5.400 1.00 82.38 87 TYR A O 1
ATOM 715 N N . PHE A 1 88 ? 14.914 -1.312 -5.865 1.00 84.12 88 PHE A N 1
ATOM 716 C CA . PHE A 1 88 ? 14.187 -0.633 -4.800 1.00 84.12 88 PHE A CA 1
ATOM 717 C C . PHE A 1 88 ? 12.671 -0.773 -4.964 1.00 84.12 88 PHE A C 1
ATOM 719 O O . PHE A 1 88 ? 11.982 -1.119 -4.008 1.00 84.12 88 PHE A O 1
ATOM 726 N N . HIS A 1 89 ? 12.141 -0.613 -6.177 1.00 84.00 89 HIS A N 1
ATOM 727 C CA . HIS A 1 89 ? 10.723 -0.850 -6.447 1.00 84.00 89 HIS A CA 1
ATOM 728 C C . HIS A 1 89 ? 10.297 -2.287 -6.131 1.00 84.00 89 HIS A C 1
ATOM 730 O O . HIS A 1 89 ? 9.285 -2.498 -5.463 1.00 84.00 89 HIS A O 1
ATOM 736 N N . ARG A 1 90 ? 11.081 -3.288 -6.555 1.00 84.19 90 ARG A N 1
ATOM 737 C CA . ARG A 1 90 ? 10.811 -4.700 -6.230 1.00 84.19 90 ARG A CA 1
ATOM 738 C C . ARG A 1 90 ? 10.835 -4.944 -4.724 1.00 84.19 90 ARG A C 1
ATOM 740 O O . ARG A 1 90 ? 9.956 -5.633 -4.211 1.00 84.19 90 ARG A O 1
ATOM 747 N N . PHE A 1 91 ? 11.795 -4.347 -4.021 1.00 88.62 91 PHE A N 1
ATOM 748 C CA . PHE A 1 91 ? 11.875 -4.402 -2.567 1.00 88.62 91 PHE A CA 1
ATOM 749 C C . PHE A 1 91 ? 10.631 -3.796 -1.911 1.00 88.62 91 PHE A C 1
ATOM 751 O O . PHE A 1 91 ? 9.991 -4.466 -1.106 1.00 88.62 91 PHE A O 1
ATOM 758 N N . VAL A 1 92 ? 10.231 -2.578 -2.290 1.00 88.31 92 VAL A N 1
ATOM 759 C CA . VAL A 1 92 ? 9.040 -1.916 -1.732 1.00 88.31 92 VAL A CA 1
ATOM 760 C C . VAL A 1 92 ? 7.774 -2.719 -2.020 1.00 88.31 92 VAL A C 1
ATOM 762 O O . VAL A 1 92 ? 6.889 -2.830 -1.171 1.00 88.31 92 VAL A O 1
ATOM 765 N N . ARG A 1 93 ? 7.684 -3.325 -3.202 1.00 85.94 93 ARG A N 1
ATOM 766 C CA . ARG A 1 93 ? 6.541 -4.151 -3.580 1.00 85.94 93 ARG A CA 1
ATOM 767 C C . ARG A 1 93 ? 6.457 -5.440 -2.761 1.00 85.94 93 ARG A C 1
ATOM 769 O O . ARG A 1 93 ? 5.380 -5.808 -2.293 1.00 85.94 93 ARG A O 1
ATOM 776 N N . ALA A 1 94 ? 7.589 -6.096 -2.519 1.00 85.94 94 ALA A N 1
ATOM 777 C CA . ALA A 1 94 ? 7.652 -7.245 -1.621 1.00 85.94 94 ALA A CA 1
ATOM 778 C C . ALA A 1 94 ? 7.347 -6.839 -0.169 1.00 85.94 94 ALA A C 1
ATOM 780 O O . ALA A 1 94 ? 6.561 -7.496 0.512 1.00 85.94 94 ALA A O 1
ATOM 781 N N . TRP A 1 95 ? 7.924 -5.734 0.299 1.00 89.31 95 TRP A N 1
ATOM 782 C CA . TRP A 1 95 ? 7.711 -5.198 1.640 1.00 89.31 95 TRP A CA 1
ATOM 783 C C . TRP A 1 95 ? 6.238 -4.860 1.897 1.00 89.31 95 TRP A C 1
ATOM 785 O O . TRP A 1 95 ? 5.670 -5.321 2.883 1.00 89.31 95 TRP A O 1
ATOM 795 N N . SER A 1 96 ? 5.593 -4.131 0.984 1.00 87.88 96 SER A N 1
ATOM 796 C CA . SER A 1 96 ? 4.183 -3.742 1.107 1.00 87.88 96 SER A CA 1
ATOM 797 C C . SER A 1 96 ? 3.234 -4.938 1.109 1.00 87.88 96 SER A C 1
ATOM 799 O O . SER A 1 96 ? 2.315 -4.976 1.925 1.00 87.88 96 SER A O 1
ATOM 801 N N . THR A 1 97 ? 3.487 -5.946 0.270 1.00 85.88 97 THR A N 1
ATOM 802 C CA . THR A 1 97 ? 2.677 -7.174 0.227 1.00 85.88 97 THR A CA 1
ATOM 803 C C . THR A 1 97 ? 2.764 -7.942 1.551 1.00 85.88 97 THR A C 1
ATOM 805 O O . THR A 1 97 ? 1.745 -8.360 2.099 1.00 85.88 97 THR A O 1
ATOM 808 N N . ASN A 1 98 ? 3.971 -8.080 2.109 1.00 87.50 98 ASN A N 1
ATOM 809 C CA . ASN A 1 98 ? 4.172 -8.751 3.396 1.00 87.50 98 ASN A CA 1
ATOM 810 C C . ASN A 1 98 ? 3.555 -7.964 4.563 1.00 87.50 98 ASN A C 1
ATOM 812 O O . ASN A 1 98 ? 2.886 -8.543 5.420 1.00 87.50 98 ASN A O 1
ATOM 816 N N . MET A 1 99 ? 3.731 -6.639 4.578 1.00 86.25 99 MET A N 1
ATOM 817 C CA . MET A 1 99 ? 3.146 -5.764 5.598 1.00 86.25 99 MET A CA 1
ATOM 818 C C . MET A 1 99 ? 1.618 -5.790 5.565 1.00 86.25 99 MET A C 1
ATOM 820 O O . MET A 1 99 ? 0.989 -5.846 6.618 1.00 86.25 99 MET A O 1
ATOM 824 N N . TYR A 1 100 ? 1.012 -5.814 4.375 1.00 86.06 100 TYR A N 1
ATOM 825 C CA . TYR A 1 100 ? -0.440 -5.890 4.235 1.00 86.06 100 TYR A CA 1
ATOM 826 C C . TYR A 1 100 ? -1.018 -7.148 4.896 1.00 86.06 100 TYR A C 1
ATOM 828 O O . TYR A 1 100 ? -1.976 -7.059 5.665 1.00 86.06 100 TYR A O 1
ATOM 836 N N . ILE A 1 101 ? -0.417 -8.319 4.657 1.00 86.94 101 ILE A N 1
ATOM 837 C CA . ILE A 1 101 ? -0.860 -9.584 5.267 1.00 86.94 101 ILE A CA 1
ATOM 838 C C . ILE A 1 101 ? -0.703 -9.532 6.791 1.00 86.94 101 ILE A C 1
ATOM 840 O O . ILE A 1 101 ? -1.613 -9.918 7.527 1.00 86.94 101 ILE A O 1
ATOM 844 N N . TYR A 1 102 ? 0.426 -9.014 7.275 1.00 88.25 102 TYR A N 1
ATOM 845 C CA . TYR A 1 102 ? 0.681 -8.890 8.706 1.00 88.25 102 TYR A CA 1
ATOM 846 C C . TYR A 1 102 ? -0.332 -7.964 9.397 1.00 88.25 102 TYR A C 1
ATOM 848 O O . TYR A 1 102 ? -0.994 -8.367 10.357 1.00 88.25 102 TYR A O 1
ATOM 856 N N . PHE A 1 103 ? -0.510 -6.743 8.884 1.00 87.69 103 PHE A N 1
ATOM 857 C CA . PHE A 1 103 ? -1.416 -5.763 9.478 1.00 87.69 103 PHE A CA 1
ATOM 858 C C . PHE A 1 103 ? -2.881 -6.179 9.368 1.00 87.69 103 PHE A C 1
ATOM 860 O O . PHE A 1 103 ? -3.602 -6.064 10.356 1.00 87.69 103 PHE A O 1
ATOM 867 N N . SER A 1 104 ? -3.316 -6.736 8.234 1.00 85.44 104 SER A N 1
ATOM 868 C CA . SER A 1 104 ? -4.688 -7.244 8.093 1.00 85.44 104 SER A CA 1
ATOM 869 C C . SER A 1 104 ? -4.989 -8.368 9.087 1.00 85.44 104 SER A C 1
ATOM 871 O O . SER A 1 104 ? -6.022 -8.337 9.756 1.00 85.44 104 SER A O 1
ATOM 873 N N . THR A 1 105 ? -4.060 -9.311 9.268 1.00 88.25 105 THR A N 1
ATOM 874 C CA . THR A 1 105 ? -4.205 -10.396 10.251 1.00 88.25 105 THR A CA 1
ATOM 875 C C . THR A 1 105 ? -4.294 -9.843 11.672 1.00 88.25 105 THR A C 1
ATOM 877 O O . THR A 1 105 ? -5.157 -10.254 12.450 1.00 88.25 105 THR A O 1
ATOM 880 N N . MET A 1 106 ? -3.447 -8.868 12.007 1.00 86.62 106 MET A N 1
ATOM 881 C CA . MET A 1 106 ? -3.463 -8.214 13.313 1.00 86.62 106 MET A CA 1
ATOM 882 C C . MET A 1 106 ? -4.798 -7.498 13.570 1.00 86.62 106 MET A C 1
ATOM 884 O O . MET A 1 106 ? -5.383 -7.662 14.642 1.00 86.62 106 MET A O 1
ATOM 888 N N . THR A 1 107 ? -5.322 -6.769 12.580 1.00 85.75 107 THR A N 1
ATOM 889 C CA . THR A 1 107 ? -6.628 -6.101 12.662 1.00 85.75 107 THR A CA 1
ATOM 890 C C . THR A 1 107 ? -7.758 -7.103 12.902 1.00 85.75 107 THR A C 1
ATOM 892 O O . THR A 1 107 ? -8.585 -6.883 13.788 1.00 85.75 107 THR A O 1
ATOM 895 N N . VAL A 1 108 ? -7.768 -8.236 12.192 1.00 86.38 108 VAL A N 1
ATOM 896 C CA . VAL A 1 108 ? -8.771 -9.297 12.385 1.00 86.38 108 VAL A CA 1
ATOM 897 C C . VAL A 1 108 ? -8.671 -9.914 13.781 1.00 86.38 108 VAL A C 1
ATOM 899 O O . VAL A 1 108 ? -9.688 -10.064 14.458 1.00 86.38 108 VAL A O 1
ATOM 902 N N . MET A 1 109 ? -7.463 -10.228 14.259 1.00 85.75 109 MET A N 1
ATOM 903 C CA . MET A 1 109 ? -7.263 -10.792 15.601 1.00 85.75 109 MET A CA 1
ATOM 904 C C . MET A 1 109 ? -7.758 -9.856 16.706 1.00 85.75 109 MET A C 1
ATOM 906 O O . MET A 1 109 ? -8.333 -10.303 17.701 1.00 85.75 109 MET A O 1
ATOM 910 N N . LEU A 1 110 ? -7.550 -8.552 16.544 1.00 80.25 110 LEU A N 1
ATOM 911 C CA . LEU A 1 110 ? -7.995 -7.556 17.511 1.00 80.25 110 LEU A CA 1
ATOM 912 C C . LEU A 1 110 ? -9.500 -7.332 17.469 1.00 80.25 110 LEU A C 1
ATOM 914 O O . LEU A 1 110 ? -10.114 -7.266 18.533 1.00 80.25 110 LEU A O 1
ATOM 918 N N . ALA A 1 111 ? -10.100 -7.295 16.278 1.00 82.31 111 ALA A N 1
ATOM 919 C CA . ALA A 1 111 ? -11.551 -7.270 16.128 1.00 82.31 111 ALA A CA 1
ATOM 920 C C . ALA A 1 111 ? -12.188 -8.506 16.784 1.00 82.31 111 ALA A C 1
ATOM 922 O O . ALA A 1 111 ? -13.126 -8.382 17.573 1.00 82.31 111 ALA A O 1
ATOM 923 N N . TYR A 1 112 ? -11.608 -9.689 16.556 1.00 85.44 112 TYR A N 1
ATOM 924 C CA . TYR A 1 112 ? -12.032 -10.927 17.204 1.00 85.44 112 TYR A CA 1
ATOM 925 C C . TYR A 1 112 ? -11.897 -10.853 18.728 1.00 85.44 112 TYR A C 1
ATOM 927 O O . TYR A 1 112 ? -12.823 -11.218 19.445 1.00 85.44 112 TYR A O 1
ATOM 935 N N . LYS A 1 113 ? -10.778 -10.343 19.254 1.00 80.81 113 LYS A N 1
ATOM 936 C CA . LYS A 1 113 ? -10.581 -10.182 20.704 1.00 80.81 113 LYS A CA 1
ATOM 937 C C . LYS A 1 113 ? -11.567 -9.181 21.314 1.00 80.81 113 LYS A C 1
ATOM 939 O O . LYS A 1 113 ? -12.044 -9.422 22.421 1.00 80.81 113 LYS A O 1
ATOM 944 N N . GLY A 1 114 ? -11.880 -8.098 20.601 1.00 79.31 114 GLY A N 1
ATOM 945 C CA . GLY A 1 114 ? -12.901 -7.126 20.988 1.00 79.31 114 GLY A CA 1
ATOM 946 C C . GLY A 1 114 ? -14.297 -7.744 21.068 1.00 79.31 114 GLY A C 1
ATOM 947 O O . GLY A 1 114 ? -15.008 -7.505 22.039 1.00 79.31 114 GLY A O 1
ATOM 948 N N . TYR A 1 115 ? -14.648 -8.604 20.109 1.00 82.69 115 TYR A N 1
ATOM 949 C CA . TYR A 1 115 ? -15.922 -9.325 20.098 1.00 82.69 115 TYR A CA 1
ATOM 950 C C . TYR A 1 115 ? -15.986 -10.441 21.155 1.00 82.69 115 TYR A C 1
ATOM 952 O O . TYR A 1 115 ? -16.930 -10.512 21.936 1.00 82.69 115 TYR A O 1
ATOM 960 N N . ALA A 1 116 ? -14.966 -11.300 21.220 1.00 86.25 116 ALA A N 1
ATOM 961 C CA . ALA A 1 116 ? -14.958 -12.486 22.075 1.00 86.25 116 ALA A CA 1
ATOM 962 C C . ALA A 1 116 ? -14.710 -12.170 23.561 1.00 86.25 116 ALA A C 1
ATOM 964 O O . ALA A 1 116 ? -15.153 -12.918 24.431 1.00 86.25 116 ALA A O 1
ATOM 965 N N . LYS A 1 117 ? -13.964 -11.100 23.879 1.00 83.44 117 LYS A N 1
ATOM 966 C CA . LYS A 1 117 ? -13.626 -10.707 25.261 1.00 83.44 117 LYS A CA 1
ATOM 967 C C . LYS A 1 117 ? -13.705 -9.182 25.449 1.00 83.44 117 LYS A C 1
ATOM 969 O O . LYS A 1 117 ? -12.673 -8.546 25.698 1.00 83.44 117 LYS A O 1
ATOM 974 N N . PRO A 1 118 ? -14.914 -8.592 25.417 1.00 80.00 118 PRO A N 1
ATOM 975 C CA . PRO A 1 118 ? -15.100 -7.139 25.429 1.00 80.00 118 PRO A CA 1
ATOM 976 C C . PRO A 1 118 ? -14.524 -6.469 26.685 1.00 80.00 118 PRO A C 1
ATOM 978 O O . PRO A 1 118 ? -13.830 -5.463 26.579 1.00 80.00 118 PRO A O 1
ATOM 981 N N . PHE A 1 119 ? -14.701 -7.061 27.873 1.00 82.44 119 PHE A N 1
ATOM 982 C CA . PHE A 1 119 ? -14.174 -6.499 29.127 1.00 82.44 119 PHE A CA 1
ATOM 983 C C . PHE A 1 119 ? -12.640 -6.514 29.202 1.00 82.44 119 PHE A C 1
ATOM 985 O O . PHE A 1 119 ? -12.025 -5.575 29.709 1.00 82.44 119 PHE A O 1
ATOM 992 N N . LEU A 1 120 ? -12.001 -7.564 28.671 1.00 76.06 120 LEU A N 1
ATOM 993 C CA . LEU A 1 120 ? -10.540 -7.644 28.598 1.00 76.06 120 LEU A CA 1
ATOM 994 C C . LEU A 1 120 ? -9.995 -6.617 27.600 1.00 76.06 120 LEU A C 1
ATOM 996 O O . LEU A 1 120 ? -8.994 -5.961 27.878 1.00 76.06 120 LEU A O 1
ATOM 1000 N N . PHE A 1 121 ? -10.661 -6.471 26.453 1.00 76.69 121 PHE A N 1
ATOM 1001 C CA . PHE A 1 121 ? -10.309 -5.483 25.439 1.00 76.69 121 PHE A CA 1
ATOM 1002 C C . PHE A 1 121 ? -10.434 -4.057 25.987 1.00 76.69 121 PHE A C 1
ATOM 1004 O O . PHE A 1 121 ? -9.495 -3.274 25.875 1.00 76.69 121 PHE A O 1
ATOM 1011 N N . GLN A 1 122 ? -11.530 -3.756 26.686 1.00 76.25 122 GLN A N 1
ATOM 1012 C CA . GLN A 1 122 ? -11.755 -2.458 27.315 1.00 76.25 122 GLN A CA 1
ATOM 1013 C C . GLN A 1 122 ? -10.706 -2.143 28.390 1.00 76.25 122 GLN A C 1
ATOM 1015 O O . GLN A 1 122 ? -10.256 -1.006 28.476 1.00 76.25 122 GLN A O 1
ATOM 1020 N N . LYS A 1 123 ? -10.267 -3.136 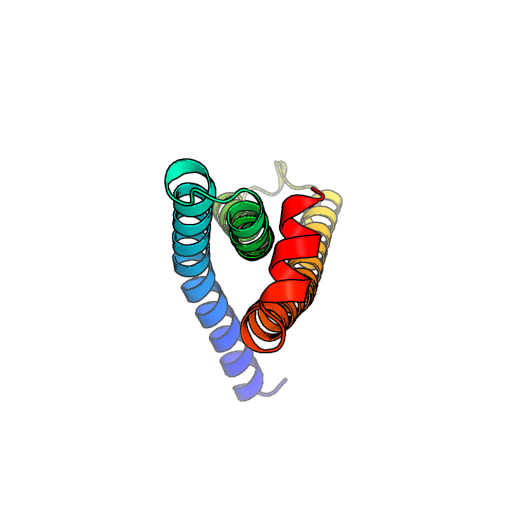29.178 1.00 78.44 123 LYS A N 1
ATOM 1021 C CA . LYS A 1 123 ? -9.205 -2.957 30.185 1.00 78.44 123 LYS A CA 1
ATOM 1022 C C . LYS A 1 123 ? -7.842 -2.655 29.557 1.00 78.44 123 LYS A C 1
ATOM 1024 O O . LYS A 1 123 ? -7.110 -1.828 30.084 1.00 78.44 123 LYS A O 1
ATOM 1029 N N . ILE A 1 124 ? -7.512 -3.300 28.437 1.00 73.25 124 ILE A N 1
ATOM 1030 C CA . ILE A 1 124 ? -6.277 -3.022 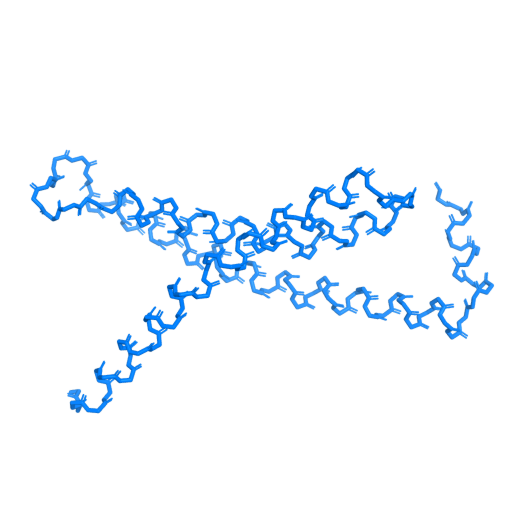27.683 1.00 73.25 124 ILE A CA 1
ATOM 1031 C C . ILE A 1 124 ? -6.338 -1.618 27.074 1.00 73.25 124 ILE A C 1
ATOM 1033 O O . ILE A 1 124 ? -5.377 -0.869 27.179 1.00 73.25 124 ILE A O 1
ATOM 1037 N N . MET A 1 125 ? -7.484 -1.252 26.501 1.00 72.62 125 MET A N 1
ATOM 1038 C CA . MET A 1 125 ? -7.709 0.050 25.872 1.00 72.62 125 MET A CA 1
ATOM 1039 C C . MET A 1 125 ? -7.780 1.220 26.860 1.00 72.62 125 MET A C 1
ATOM 1041 O O . MET A 1 125 ? -7.457 2.333 26.476 1.00 72.62 125 MET A O 1
ATOM 1045 N N . LYS A 1 126 ? -8.196 0.991 28.115 1.00 67.94 126 LYS A N 1
ATOM 1046 C CA . LYS A 1 126 ? -8.219 2.013 29.181 1.00 67.94 126 LYS A CA 1
ATOM 1047 C C . LYS A 1 126 ? -6.860 2.267 29.838 1.00 67.94 126 LYS A C 1
ATOM 1049 O O . LYS A 1 126 ? -6.721 3.269 30.527 1.00 67.94 126 LYS A O 1
ATOM 1054 N N . ASN A 1 127 ? -5.920 1.333 29.703 1.00 58.91 127 ASN A N 1
ATOM 1055 C CA . ASN A 1 127 ? -4.580 1.421 30.290 1.00 58.91 127 ASN A CA 1
ATOM 1056 C C . ASN A 1 127 ? -3.529 1.966 29.303 1.00 58.91 127 ASN A C 1
ATOM 1058 O O . ASN A 1 127 ? -2.339 1.934 29.620 1.00 58.91 127 ASN A O 1
ATOM 1062 N N . GLN A 1 128 ? -3.958 2.415 28.122 1.00 51.06 128 GLN A N 1
ATOM 1063 C CA . GLN A 1 128 ? -3.157 3.193 27.175 1.00 51.06 128 GLN A CA 1
ATOM 1064 C C . GLN A 1 128 ? -3.579 4.656 27.242 1.00 51.06 128 GLN A C 1
ATOM 1066 O O . GLN A 1 128 ? -2.682 5.506 27.069 1.00 51.06 128 GLN A O 1
#

Secondary structure (DSSP, 8-state):
--HHHHHHHHHHHHHHHHHHHHHHHHHHHHHHHHHHT---HHHHHHHHHHHHHHHHHHHHHHHHHHH---TT-TTS--HHHHHHHHHHHHHHHHHHHHHHHHHHHHHHHHHHHHHH-HHHHHHHHHT-